Protein AF-A0A9P8C5N3-F1 (afdb_monomer_lite)

Structure (mmCIF, N/CA/C/O backbone):
data_AF-A0A9P8C5N3-F1
#
_entry.id   AF-A0A9P8C5N3-F1
#
loop_
_atom_site.group_PDB
_atom_site.id
_atom_site.type_symbol
_atom_site.label_atom_id
_atom_site.label_alt_id
_atom_site.label_comp_id
_atom_site.label_asym_id
_atom_site.label_entity_id
_atom_site.label_seq_id
_atom_site.pdbx_PDB_ins_code
_atom_site.Cartn_x
_atom_site.Cartn_y
_atom_site.Cartn_z
_atom_site.occupancy
_atom_site.B_iso_or_equiv
_atom_site.auth_seq_id
_atom_site.auth_comp_id
_atom_site.auth_asym_id
_atom_site.auth_atom_id
_atom_site.pdbx_PDB_model_num
ATOM 1 N N . MET A 1 1 ? 4.496 16.548 17.59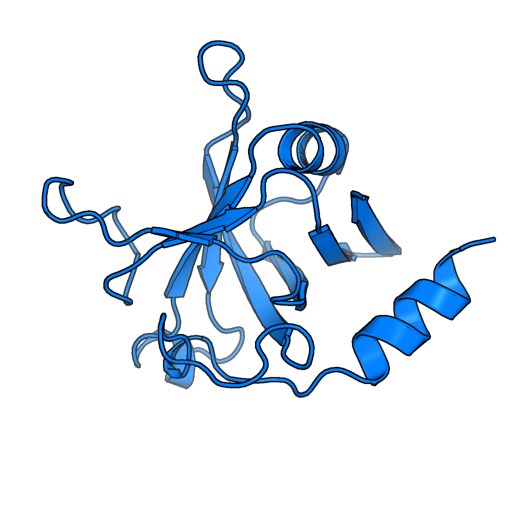3 1.00 46.88 1 MET A N 1
ATOM 2 C CA . MET A 1 1 ? 3.086 16.512 18.053 1.00 46.88 1 MET A CA 1
ATOM 3 C C . MET A 1 1 ? 2.134 16.386 16.851 1.00 46.88 1 MET A C 1
ATOM 5 O O . MET A 1 1 ? 1.139 17.090 16.786 1.00 46.88 1 MET A O 1
ATOM 9 N N . GLU A 1 2 ? 2.408 15.483 15.901 1.00 60.38 2 GLU A N 1
ATOM 10 C CA . GLU A 1 2 ? 1.645 15.369 14.633 1.00 60.38 2 GLU A CA 1
ATOM 11 C C . GLU A 1 2 ? 0.655 14.189 14.621 1.00 60.38 2 GLU A C 1
ATOM 13 O O . GLU A 1 2 ? -0.282 14.143 13.830 1.00 60.38 2 GLU A O 1
ATOM 18 N N . THR A 1 3 ? 0.808 13.253 15.558 1.00 62.72 3 THR A N 1
ATOM 19 C CA . THR A 1 3 ? 0.030 12.011 15.667 1.00 62.72 3 THR A CA 1
ATOM 20 C C . THR A 1 3 ? -1.495 12.206 15.777 1.00 62.72 3 THR A C 1
ATOM 22 O O . THR A 1 3 ? -2.221 11.421 15.168 1.00 62.72 3 THR A O 1
ATOM 25 N N . PRO A 1 4 ? -2.036 13.208 16.507 1.00 66.56 4 PRO A N 1
ATOM 26 C CA . PRO A 1 4 ? -3.487 13.408 16.581 1.00 66.56 4 PRO A CA 1
ATOM 27 C C . PRO A 1 4 ? -4.103 13.865 15.251 1.00 66.56 4 PRO A C 1
ATOM 29 O O . PRO A 1 4 ? -5.176 13.399 14.884 1.00 66.56 4 PRO A O 1
ATOM 32 N N . ALA A 1 5 ? -3.410 14.734 14.508 1.00 76.00 5 ALA A N 1
ATOM 33 C CA . ALA A 1 5 ? -3.893 15.255 13.229 1.00 76.00 5 ALA A CA 1
ATOM 34 C C . ALA A 1 5 ? -3.849 14.190 12.121 1.00 76.00 5 ALA A C 1
ATOM 36 O O . ALA A 1 5 ? -4.794 14.070 11.347 1.00 76.00 5 ALA A O 1
ATOM 37 N N . LEU A 1 6 ? -2.792 13.370 12.089 1.00 77.06 6 LEU A N 1
ATOM 38 C CA . LEU A 1 6 ? -2.671 12.258 11.138 1.00 77.06 6 LEU A CA 1
ATOM 39 C C . LEU A 1 6 ? -3.701 11.151 11.405 1.00 77.06 6 LEU A C 1
ATOM 41 O O . LEU A 1 6 ? -4.192 10.533 10.463 1.00 77.06 6 LEU A O 1
ATOM 45 N N . ASN A 1 7 ? -4.062 10.925 12.675 1.00 76.19 7 ASN A N 1
ATOM 46 C CA . ASN A 1 7 ? -5.195 10.062 13.011 1.00 76.19 7 ASN A CA 1
ATOM 47 C C . ASN A 1 7 ? -6.503 10.617 12.475 1.00 76.19 7 ASN A C 1
ATOM 49 O O . ASN A 1 7 ? -7.175 9.910 11.742 1.00 76.19 7 ASN A O 1
ATOM 53 N N . ALA A 1 8 ? -6.815 11.880 12.771 1.00 75.62 8 ALA A N 1
ATOM 54 C CA . ALA A 1 8 ? -8.041 12.500 12.284 1.00 75.62 8 ALA A CA 1
ATOM 55 C C . ALA A 1 8 ? -8.138 12.431 10.750 1.00 75.62 8 ALA A C 1
ATOM 57 O O . ALA A 1 8 ? -9.181 12.067 10.218 1.00 75.62 8 ALA A O 1
ATOM 58 N N . ALA A 1 9 ? -7.040 12.698 10.035 1.00 78.50 9 ALA A N 1
ATOM 59 C CA . ALA A 1 9 ? -6.999 12.591 8.578 1.00 78.50 9 ALA A CA 1
ATOM 60 C C . ALA A 1 9 ? -7.340 11.176 8.073 1.00 78.50 9 ALA A C 1
ATOM 62 O O . ALA A 1 9 ? -8.139 11.042 7.151 1.00 78.50 9 ALA A O 1
ATOM 63 N N . LEU A 1 10 ? -6.788 10.127 8.693 1.00 80.75 10 LEU A N 1
ATOM 64 C CA . LEU A 1 10 ? -7.111 8.736 8.351 1.00 80.75 10 LEU A CA 1
ATOM 65 C C . LEU A 1 10 ? -8.524 8.328 8.789 1.00 80.75 10 LEU A C 1
ATOM 67 O O . LEU A 1 10 ? -9.195 7.614 8.051 1.00 80.75 10 LEU A O 1
ATOM 71 N N . ASP A 1 11 ? -9.004 8.801 9.938 1.00 81.81 11 ASP A N 1
ATOM 72 C CA . ASP A 1 11 ? -10.350 8.508 10.449 1.00 81.81 11 ASP A CA 1
ATOM 73 C C . ASP A 1 11 ? -11.451 9.108 9.554 1.00 81.81 11 ASP A C 1
ATOM 75 O O . ASP A 1 11 ? -12.580 8.619 9.535 1.00 81.81 11 ASP A O 1
ATOM 79 N N . HIS A 1 12 ? -11.126 10.147 8.778 1.00 84.31 12 HIS A N 1
ATOM 80 C CA . HIS A 1 12 ? -12.012 10.726 7.766 1.00 84.31 12 HIS A CA 1
ATOM 81 C C . HIS A 1 12 ? -11.977 9.998 6.412 1.00 84.31 12 HIS A C 1
ATOM 83 O O . HIS A 1 12 ? -12.732 10.367 5.509 1.00 84.31 12 HIS A O 1
ATOM 89 N N . THR A 1 13 ? -11.146 8.965 6.250 1.00 90.25 13 THR A N 1
ATOM 90 C CA . THR A 1 13 ? -11.130 8.150 5.029 1.00 90.25 13 THR A CA 1
ATOM 91 C C . THR A 1 13 ? -12.151 7.019 5.093 1.00 90.25 13 THR A C 1
ATOM 93 O O . THR A 1 13 ? -12.383 6.402 6.132 1.00 90.25 13 THR A O 1
ATOM 96 N N . LEU A 1 14 ? -12.758 6.707 3.949 1.00 93.06 14 LEU A N 1
ATOM 97 C CA . LEU A 1 14 ? -13.595 5.523 3.802 1.00 93.06 14 LEU A CA 1
ATOM 98 C C . LEU A 1 14 ? -12.721 4.318 3.458 1.00 93.06 14 LEU A C 1
ATOM 100 O O . LEU A 1 14 ? -12.017 4.314 2.446 1.00 93.06 14 LEU A O 1
ATOM 104 N N . HIS A 1 15 ? -12.776 3.291 4.303 1.00 94.31 15 HIS A N 1
ATOM 105 C CA . HIS A 1 15 ? -12.044 2.052 4.074 1.00 94.31 15 HIS A CA 1
ATOM 106 C C . HIS A 1 15 ? -12.713 1.235 2.971 1.00 94.31 15 HIS A C 1
ATOM 108 O O . HIS A 1 15 ? -13.901 0.926 3.069 1.00 94.31 15 HIS A O 1
ATOM 114 N N . ILE A 1 16 ? -11.937 0.859 1.958 1.00 96.50 16 ILE A N 1
ATOM 115 C CA . ILE A 1 16 ? -12.396 0.015 0.854 1.00 96.50 16 ILE A CA 1
ATOM 116 C C . ILE A 1 16 ? -11.557 -1.265 0.755 1.00 96.50 16 ILE A C 1
ATOM 118 O O . ILE A 1 16 ? -10.372 -1.250 1.109 1.00 96.50 16 ILE A O 1
ATOM 122 N N . PRO A 1 17 ? -12.140 -2.369 0.262 1.00 96.31 17 PRO A N 1
ATOM 123 C CA . PRO A 1 17 ? -11.383 -3.552 -0.119 1.00 96.31 17 PRO A CA 1
ATOM 124 C C . PRO A 1 17 ? -10.374 -3.255 -1.237 1.00 96.31 17 PRO A C 1
ATOM 126 O O . PRO A 1 17 ? -10.647 -2.489 -2.161 1.00 96.31 17 PRO A O 1
ATOM 129 N N . ILE A 1 18 ? -9.241 -3.956 -1.226 1.00 96.69 18 ILE A N 1
ATOM 130 C CA . ILE A 1 18 ? -8.246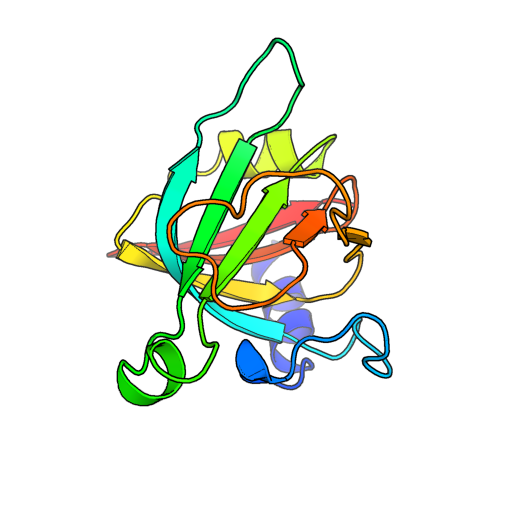 -3.985 -2.307 1.00 96.69 18 ILE A CA 1
ATOM 131 C C . ILE A 1 18 ? -8.904 -4.348 -3.642 1.00 96.69 18 ILE A C 1
ATOM 133 O O . ILE A 1 18 ? -8.532 -3.802 -4.676 1.00 96.69 18 ILE A O 1
ATOM 137 N N . ALA A 1 19 ? -9.906 -5.227 -3.632 1.00 94.31 19 ALA A N 1
ATOM 138 C CA . ALA A 1 19 ? -10.613 -5.647 -4.840 1.00 94.31 19 ALA A CA 1
ATOM 139 C C . ALA A 1 19 ? -11.406 -4.514 -5.527 1.00 94.31 19 ALA A C 1
ATOM 141 O O . ALA A 1 19 ? -11.706 -4.623 -6.717 1.00 94.31 19 ALA A O 1
ATOM 142 N N . GLU A 1 20 ? -11.739 -3.442 -4.799 1.00 95.25 20 GLU A N 1
ATOM 143 C CA . GLU A 1 20 ? -12.448 -2.263 -5.321 1.00 95.25 20 GLU A CA 1
ATOM 144 C C . GLU A 1 20 ? -11.502 -1.188 -5.871 1.00 95.25 20 GLU A C 1
ATOM 146 O O . GLU A 1 20 ? -11.949 -0.202 -6.461 1.00 95.25 20 GLU A O 1
ATOM 151 N N . LEU A 1 21 ? -10.189 -1.367 -5.707 1.00 95.31 21 LEU A N 1
ATOM 152 C CA . LEU A 1 21 ? -9.201 -0.474 -6.289 1.00 95.31 21 LEU A CA 1
ATOM 153 C C . LEU A 1 21 ? -9.348 -0.447 -7.819 1.00 95.31 21 LEU A C 1
ATOM 155 O O . LEU A 1 21 ? -9.477 -1.479 -8.483 1.00 95.31 21 LEU A O 1
ATOM 159 N N . SER A 1 22 ? -9.319 0.756 -8.384 1.00 92.06 22 SER A N 1
ATOM 160 C CA . SER A 1 22 ? -9.406 0.978 -9.823 1.00 92.06 22 SER A CA 1
ATOM 161 C C . SER A 1 22 ? -8.835 2.351 -10.179 1.00 92.06 22 SER A C 1
ATOM 163 O O . SER A 1 22 ? -9.104 3.309 -9.453 1.00 92.06 22 SER A O 1
ATOM 165 N N . PRO A 1 23 ? -8.172 2.510 -11.340 1.00 92.00 23 PRO A N 1
ATOM 166 C CA . PRO A 1 23 ? -7.809 3.826 -11.870 1.00 92.00 23 PRO A CA 1
ATOM 167 C C . PRO A 1 23 ? -8.999 4.787 -12.044 1.00 92.00 23 PRO A C 1
ATOM 169 O O . PRO A 1 23 ? -8.810 5.996 -12.106 1.00 92.00 23 PRO A O 1
ATOM 172 N N . SER A 1 24 ? -10.227 4.263 -12.125 1.00 92.88 24 SER A N 1
ATOM 173 C CA . SER A 1 24 ? -11.467 5.045 -12.220 1.00 92.88 24 SER A CA 1
ATOM 174 C C . SER A 1 24 ? 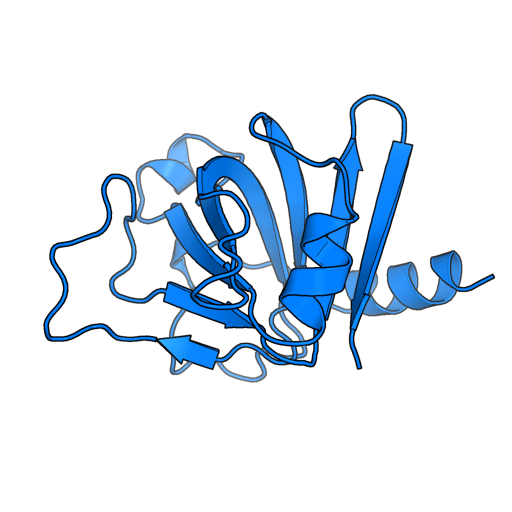-12.143 5.311 -10.867 1.00 92.88 24 SER A C 1
ATOM 176 O O . SER A 1 24 ? -13.309 5.708 -10.841 1.00 92.88 24 SER A O 1
ATOM 178 N N . LEU A 1 25 ? -11.476 5.020 -9.746 1.00 93.94 25 LEU A N 1
ATOM 179 C CA . LEU A 1 25 ? -12.020 5.226 -8.406 1.00 93.94 25 LEU A CA 1
ATOM 180 C C . LEU A 1 25 ? -12.295 6.717 -8.167 1.00 93.94 25 LEU A C 1
ATOM 182 O O . LEU A 1 25 ? -11.419 7.559 -8.345 1.00 93.94 25 LEU A O 1
ATOM 186 N N . ALA A 1 26 ? -13.517 7.042 -7.747 1.00 93.94 26 ALA A N 1
ATOM 187 C CA . ALA A 1 26 ? -13.899 8.416 -7.448 1.00 93.94 26 ALA A CA 1
ATOM 188 C C . ALA A 1 26 ? -13.360 8.864 -6.080 1.00 93.94 26 ALA A C 1
ATOM 190 O O . ALA A 1 26 ? -13.515 8.143 -5.090 1.00 93.94 26 ALA A O 1
ATOM 191 N N . ALA A 1 27 ? -12.809 10.081 -6.037 1.00 92.81 27 ALA A N 1
ATOM 192 C CA . ALA A 1 27 ? -12.270 10.729 -4.837 1.00 92.81 27 ALA A CA 1
ATOM 193 C C . ALA A 1 27 ? -11.289 9.834 -4.040 1.00 92.81 27 ALA A C 1
ATOM 195 O O . ALA A 1 27 ? -11.541 9.564 -2.857 1.00 92.81 27 ALA A O 1
ATOM 196 N N . PRO A 1 28 ? -10.208 9.318 -4.666 1.00 94.44 28 PRO A N 1
ATOM 197 C CA . PRO A 1 28 ? -9.242 8.436 -4.003 1.00 94.44 28 PRO A CA 1
ATOM 198 C C . PRO A 1 28 ? -8.634 9.062 -2.739 1.00 94.44 28 PRO A C 1
ATOM 200 O O . PRO A 1 28 ? -8.403 8.360 -1.763 1.00 94.44 28 PRO A O 1
ATOM 203 N N . GLU A 1 29 ? -8.487 10.382 -2.677 1.00 93.06 29 GLU A N 1
ATOM 204 C CA . GLU A 1 29 ? -8.008 11.121 -1.505 1.00 93.06 29 GLU A CA 1
ATOM 205 C C . GLU A 1 29 ? -8.882 10.954 -0.249 1.00 93.06 29 GLU A C 1
ATOM 207 O O . GLU A 1 29 ? -8.440 11.209 0.866 1.00 93.06 29 GLU A O 1
ATOM 212 N N . THR A 1 30 ? -10.119 10.481 -0.416 1.00 94.19 30 THR A N 1
ATOM 213 C CA . THR A 1 30 ? -11.060 10.189 0.677 1.00 94.19 30 THR A CA 1
ATOM 214 C C . THR A 1 30 ? -11.192 8.688 0.957 1.00 94.19 30 THR A C 1
ATOM 216 O O . THR A 1 30 ? -12.163 8.243 1.578 1.00 94.19 30 THR A O 1
ATOM 219 N N . ARG A 1 31 ? -10.261 7.871 0.454 1.00 96.75 31 ARG A N 1
ATOM 220 C CA . ARG A 1 31 ? -10.283 6.407 0.547 1.00 96.75 31 ARG A CA 1
ATOM 221 C C . ARG A 1 31 ? -9.005 5.889 1.188 1.00 96.75 31 ARG A C 1
ATOM 223 O O . ARG A 1 31 ? -7.925 6.435 0.977 1.00 96.75 31 ARG A O 1
ATOM 230 N N . ALA A 1 32 ? -9.126 4.795 1.926 1.00 96.88 32 ALA A N 1
ATOM 231 C CA . ALA A 1 32 ? -7.979 4.068 2.445 1.00 96.88 32 ALA A CA 1
ATOM 232 C C . ALA A 1 32 ? -8.174 2.560 2.327 1.00 96.88 32 ALA A C 1
ATOM 234 O O . ALA A 1 32 ? -9.294 2.054 2.268 1.00 96.88 32 ALA A O 1
ATOM 235 N N . VAL A 1 33 ? -7.064 1.836 2.321 1.00 96.81 33 VAL A N 1
ATOM 236 C CA . VAL A 1 33 ? -7.037 0.378 2.294 1.00 96.81 33 VAL A CA 1
ATOM 237 C C . VAL A 1 33 ? -6.341 -0.127 3.541 1.00 96.81 33 VAL A C 1
ATOM 239 O O . VAL A 1 33 ? -5.226 0.290 3.863 1.00 96.81 33 VAL A O 1
ATOM 242 N N . LYS A 1 34 ? -6.986 -1.074 4.218 1.00 96.69 34 LYS A N 1
ATOM 243 C CA . LYS A 1 34 ? -6.379 -1.833 5.305 1.00 96.69 34 LYS A CA 1
ATOM 244 C C . LYS A 1 34 ? -5.745 -3.102 4.739 1.00 96.69 34 LYS A C 1
ATOM 246 O O . LYS A 1 34 ? -6.413 -3.855 4.042 1.00 96.69 34 LYS A O 1
ATOM 251 N N . ALA A 1 35 ? -4.480 -3.361 5.051 1.00 97.12 35 ALA A N 1
ATOM 252 C CA . ALA A 1 35 ? -3.760 -4.505 4.504 1.00 97.12 35 ALA A CA 1
ATOM 253 C C . ALA A 1 35 ? -2.717 -5.069 5.471 1.00 97.12 35 ALA A C 1
ATOM 255 O O . ALA A 1 35 ? -2.351 -4.437 6.456 1.00 97.12 35 ALA A O 1
ATOM 256 N N . ILE A 1 36 ? -2.219 -6.261 5.155 1.00 96.75 36 ILE A N 1
ATOM 257 C CA . ILE A 1 36 ? -1.032 -6.863 5.758 1.00 96.75 36 ILE A CA 1
ATOM 258 C C . ILE A 1 36 ? 0.083 -6.871 4.712 1.00 96.75 36 ILE A C 1
ATOM 260 O O . ILE A 1 36 ? -0.146 -7.228 3.549 1.00 96.75 36 ILE A O 1
ATOM 264 N N . VAL A 1 37 ? 1.299 -6.520 5.120 1.00 95.38 37 VAL A N 1
ATOM 265 C CA . VAL A 1 37 ? 2.489 -6.664 4.276 1.00 95.38 37 VAL A CA 1
ATOM 266 C C . VAL A 1 37 ? 2.825 -8.145 4.149 1.00 95.38 37 VAL A C 1
ATOM 268 O O . VAL A 1 37 ? 2.992 -8.845 5.144 1.00 95.38 37 VAL A O 1
ATOM 271 N N . THR A 1 38 ? 2.924 -8.646 2.922 1.00 94.38 38 THR A N 1
ATOM 272 C CA . THR A 1 38 ? 3.158 -10.078 2.662 1.00 94.38 38 THR A CA 1
ATOM 273 C C . THR A 1 38 ? 4.491 -10.350 1.983 1.00 94.38 38 THR A C 1
ATOM 275 O O . THR A 1 38 ? 5.177 -11.293 2.370 1.00 94.38 38 THR A O 1
ATOM 278 N N . LEU A 1 39 ? 4.911 -9.494 1.049 1.00 93.38 39 LEU A N 1
ATOM 279 C CA . LEU A 1 39 ? 6.235 -9.548 0.425 1.00 93.38 39 LEU A CA 1
ATOM 280 C C . LEU A 1 39 ? 6.891 -8.172 0.439 1.00 93.38 39 LEU A C 1
ATOM 282 O O . LEU A 1 39 ? 6.203 -7.156 0.335 1.00 93.38 39 LEU A O 1
ATOM 286 N N . THR A 1 40 ? 8.220 -8.171 0.490 1.00 93.00 40 THR A N 1
ATOM 287 C CA . THR A 1 40 ? 9.047 -6.964 0.503 1.00 93.00 40 THR A CA 1
ATOM 288 C C . THR A 1 40 ? 10.067 -7.019 -0.622 1.00 93.00 40 THR A C 1
ATOM 290 O O . THR A 1 40 ? 10.863 -7.953 -0.706 1.00 93.00 40 THR A O 1
ATOM 293 N N . TRP A 1 41 ? 10.083 -5.976 -1.446 1.00 92.75 41 TRP A N 1
ATOM 294 C CA . TRP A 1 41 ? 11.192 -5.645 -2.331 1.00 92.75 41 TRP A CA 1
ATOM 295 C C . TRP A 1 41 ? 11.973 -4.498 -1.683 1.00 92.75 41 TRP A C 1
ATOM 297 O O . TRP A 1 41 ? 11.450 -3.382 -1.608 1.00 92.75 41 TRP A O 1
ATOM 307 N N . PRO A 1 42 ? 13.188 -4.764 -1.173 1.00 91.88 42 PRO A N 1
ATOM 308 C CA . PRO A 1 42 ? 13.938 -3.792 -0.391 1.00 91.88 42 PRO A CA 1
ATOM 309 C C . PRO A 1 42 ? 14.337 -2.577 -1.227 1.00 91.88 42 PRO A C 1
ATOM 311 O O . PRO A 1 42 ? 14.341 -2.615 -2.459 1.00 91.88 42 PRO A O 1
ATOM 314 N N . PHE A 1 43 ? 14.709 -1.502 -0.531 1.00 92.69 43 PHE A N 1
ATOM 315 C CA . PHE A 1 43 ? 15.158 -0.272 -1.168 1.00 92.69 43 PHE A CA 1
ATOM 316 C C . PHE A 1 43 ? 16.344 -0.516 -2.104 1.00 92.69 43 PHE A C 1
ATOM 318 O O . PHE A 1 43 ? 17.373 -1.070 -1.717 1.00 92.69 43 PHE A O 1
ATOM 325 N N . SER A 1 44 ? 16.191 -0.069 -3.346 1.00 92.38 44 SER A N 1
ATOM 326 C CA . SER A 1 44 ? 17.210 -0.120 -4.383 1.00 92.38 44 SER A CA 1
ATOM 327 C C . SER A 1 44 ? 17.756 1.279 -4.618 1.00 92.38 44 SER A C 1
ATOM 329 O O . SER A 1 44 ? 17.070 2.133 -5.179 1.00 92.38 44 SER A O 1
ATOM 331 N N . SER A 1 45 ? 19.019 1.502 -4.258 1.00 89.75 45 SER A N 1
ATOM 332 C CA . SER A 1 45 ? 19.709 2.771 -4.522 1.00 89.75 45 SER A CA 1
ATOM 333 C C . SER A 1 45 ? 19.821 3.091 -6.016 1.00 89.75 45 SER A C 1
ATOM 335 O O . SER A 1 45 ? 19.846 4.261 -6.379 1.00 89.75 45 SER A O 1
ATOM 337 N N . ALA A 1 46 ? 19.823 2.076 -6.888 1.00 91.19 46 ALA A N 1
ATOM 338 C CA . ALA A 1 46 ? 19.864 2.258 -8.339 1.00 91.19 46 ALA A CA 1
ATOM 339 C C . ALA A 1 46 ? 18.574 2.872 -8.908 1.00 91.19 46 ALA A C 1
ATOM 341 O O . ALA A 1 46 ? 18.619 3.560 -9.922 1.00 91.19 46 ALA A O 1
ATOM 342 N N . THR A 1 47 ? 17.427 2.617 -8.271 1.00 89.06 47 THR A N 1
ATOM 343 C CA . THR A 1 47 ? 16.115 3.126 -8.720 1.00 89.06 47 THR A CA 1
ATOM 344 C C . THR A 1 47 ? 15.502 4.147 -7.764 1.00 89.06 47 THR A C 1
ATOM 346 O O . THR A 1 47 ? 14.477 4.736 -8.088 1.00 89.06 47 THR A O 1
ATOM 349 N N . GLY A 1 48 ? 16.093 4.338 -6.581 1.00 92.81 48 GLY A N 1
ATOM 350 C CA . GLY A 1 48 ? 15.540 5.180 -5.522 1.00 92.81 48 GLY A CA 1
ATOM 351 C C . GLY A 1 48 ? 14.164 4.714 -5.041 1.00 92.81 48 GLY A C 1
ATOM 352 O O . GLY A 1 48 ? 13.342 5.544 -4.666 1.00 92.81 48 GLY A O 1
ATOM 353 N N . SER A 1 49 ? 13.881 3.409 -5.111 1.00 94.75 49 SER A N 1
ATOM 354 C CA . SER A 1 49 ? 12.543 2.873 -4.853 1.00 94.75 49 SER A CA 1
ATOM 355 C C . SER A 1 49 ? 12.564 1.586 -4.037 1.00 94.75 49 SER A C 1
ATOM 357 O O . SER A 1 49 ? 13.561 0.861 -4.008 1.00 94.75 49 SER A O 1
ATOM 359 N N . LEU A 1 50 ? 11.440 1.305 -3.385 1.00 95.06 50 LEU A N 1
ATOM 360 C CA . LEU A 1 50 ? 11.127 0.041 -2.719 1.00 95.06 50 LEU A CA 1
ATOM 361 C C . LEU 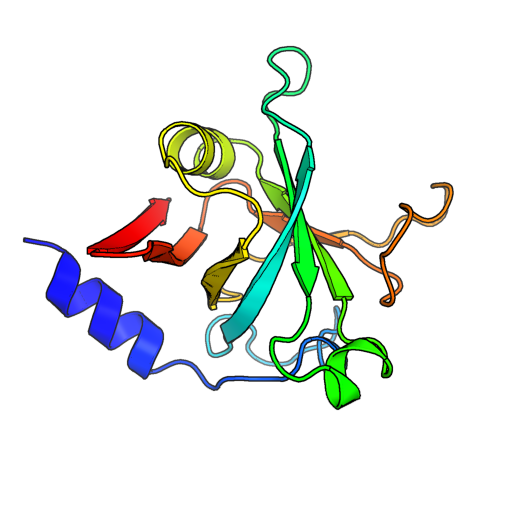A 1 50 ? 9.682 -0.343 -3.047 1.00 95.06 50 LEU A C 1
ATOM 363 O O . LEU A 1 50 ? 8.906 0.490 -3.521 1.00 95.06 50 LEU A O 1
ATOM 367 N N . ALA A 1 51 ? 9.297 -1.592 -2.804 1.00 94.69 51 ALA A N 1
ATOM 368 C CA . ALA A 1 51 ? 7.908 -2.003 -2.983 1.00 94.69 51 ALA A CA 1
ATOM 369 C C . ALA A 1 51 ? 7.479 -3.060 -1.968 1.00 94.69 51 ALA A C 1
ATOM 371 O O . ALA A 1 51 ? 8.299 -3.819 -1.456 1.00 94.69 51 ALA A O 1
ATOM 372 N N . PHE A 1 52 ? 6.171 -3.164 -1.757 1.00 95.31 52 PHE A N 1
ATOM 373 C CA . PHE A 1 52 ? 5.558 -4.218 -0.958 1.00 95.31 52 PHE A CA 1
ATOM 374 C C . PHE A 1 52 ? 4.407 -4.877 -1.706 1.00 95.31 52 PHE A C 1
ATOM 376 O O . PHE A 1 52 ? 3.739 -4.245 -2.526 1.00 95.31 52 PHE A O 1
ATOM 383 N N . LEU A 1 53 ? 4.153 -6.146 -1.393 1.00 95.44 53 LEU A N 1
ATOM 384 C CA . LEU A 1 53 ? 2.887 -6.791 -1.714 1.00 95.44 53 LEU A CA 1
ATOM 385 C C . LEU A 1 53 ? 1.975 -6.645 -0.504 1.00 95.44 53 LEU A C 1
ATOM 387 O O . LEU A 1 53 ? 2.241 -7.225 0.556 1.00 95.44 53 LEU A O 1
ATOM 391 N N . LEU A 1 54 ? 0.902 -5.887 -0.676 1.00 96.50 54 LEU A N 1
ATOM 392 C CA . LEU A 1 54 ? -0.143 -5.732 0.318 1.00 96.50 54 LEU A CA 1
ATOM 393 C C . LEU A 1 54 ? -1.251 -6.738 0.036 1.00 96.50 54 LEU A C 1
ATOM 395 O O . LEU A 1 54 ? -1.682 -6.893 -1.106 1.00 96.50 54 LEU A O 1
ATOM 399 N N . SER A 1 55 ? -1.699 -7.421 1.082 1.00 96.62 55 SER A N 1
ATOM 400 C CA . SER A 1 55 ? -2.795 -8.379 1.004 1.00 96.62 55 SER A CA 1
ATOM 401 C C . SER A 1 55 ? -3.890 -8.036 2.003 1.00 96.62 55 SER A C 1
ATOM 403 O O . SER A 1 55 ? -3.607 -7.610 3.121 1.00 96.62 55 SER A O 1
ATOM 405 N N . GLU A 1 56 ? -5.133 -8.309 1.630 1.00 97.19 56 GLU A N 1
ATOM 406 C CA . GLU A 1 56 ? -6.299 -8.204 2.503 1.00 97.19 56 GLU A CA 1
ATOM 407 C C . GLU A 1 56 ? -6.063 -8.965 3.803 1.00 97.19 56 GLU A C 1
ATOM 409 O O . GLU A 1 56 ? -5.577 -10.097 3.727 1.00 97.19 56 GLU A O 1
ATOM 414 N N . PRO A 1 57 ? -6.400 -8.422 4.986 1.00 95.56 57 PRO A N 1
ATOM 415 C CA . PRO A 1 57 ? -6.283 -9.158 6.240 1.00 95.56 57 PRO A CA 1
ATOM 416 C C . PRO A 1 57 ? -7.209 -10.384 6.276 1.00 95.56 57 PRO A C 1
ATOM 418 O O . PRO A 1 57 ? -6.791 -11.450 6.734 1.00 95.56 57 PRO A O 1
ATOM 421 N N . ASP A 1 58 ? -8.430 -10.259 5.741 1.00 94.25 58 ASP A N 1
ATOM 422 C CA . ASP A 1 58 ? -9.371 -11.374 5.593 1.00 94.25 58 ASP A CA 1
ATOM 423 C C . ASP A 1 58 ? -8.943 -12.288 4.432 1.00 94.25 58 ASP A C 1
ATOM 425 O O . ASP A 1 58 ? -8.852 -11.874 3.274 1.00 94.25 58 ASP A O 1
ATOM 429 N N . PHE A 1 59 ? -8.707 -13.569 4.730 1.00 90.69 59 PHE A N 1
ATOM 430 C CA . PHE A 1 59 ? -8.276 -14.566 3.747 1.00 90.69 59 PHE A CA 1
ATOM 431 C C . PHE A 1 59 ? -9.305 -14.820 2.629 1.00 90.69 59 PHE A C 1
ATOM 433 O O . PHE A 1 59 ? -8.936 -15.305 1.556 1.00 90.69 59 PHE A O 1
ATOM 440 N N . ARG A 1 60 ? -10.590 -14.528 2.862 1.00 93.19 60 ARG A N 1
ATOM 441 C CA . ARG A 1 60 ? -11.656 -14.655 1.859 1.00 93.19 60 ARG A CA 1
ATOM 442 C C . ARG A 1 60 ? -11.522 -13.562 0.812 1.00 93.19 60 ARG A C 1
ATOM 444 O O . ARG A 1 60 ? -11.494 -13.867 -0.375 1.00 93.19 60 ARG A O 1
ATOM 451 N N . LEU A 1 61 ? -11.351 -12.319 1.265 1.00 92.94 61 LEU A N 1
ATOM 452 C CA . LEU A 1 61 ? -11.112 -11.173 0.388 1.00 92.94 61 LEU A CA 1
ATOM 453 C C . LEU A 1 61 ? -9.765 -11.308 -0.326 1.00 92.94 61 LEU A C 1
ATOM 455 O O . LEU A 1 61 ? -9.671 -11.038 -1.519 1.00 92.94 61 LEU A O 1
ATOM 459 N N . ARG A 1 62 ? -8.743 -11.848 0.352 1.00 93.38 62 ARG A N 1
ATOM 460 C CA . ARG A 1 62 ? -7.423 -12.108 -0.244 1.00 93.38 62 ARG A CA 1
ATOM 461 C C . ARG A 1 62 ? -7.496 -12.986 -1.492 1.00 93.38 62 ARG A C 1
ATOM 463 O O . ARG A 1 62 ? -6.840 -12.687 -2.482 1.00 93.38 62 ARG A O 1
ATOM 470 N N . GLN A 1 63 ? -8.321 -14.032 -1.467 1.00 89.06 63 GLN A N 1
ATOM 471 C CA . GLN A 1 63 ? -8.530 -14.928 -2.613 1.00 89.06 63 GLN A CA 1
ATOM 472 C C . GLN A 1 63 ? -9.389 -14.306 -3.725 1.00 89.06 63 GLN A C 1
ATOM 474 O O . GLN A 1 63 ? -9.422 -14.823 -4.838 1.00 89.06 63 GLN A O 1
ATOM 479 N N . GLN A 1 64 ? -10.073 -13.197 -3.444 1.00 91.44 64 GLN A N 1
ATOM 480 C CA . GLN A 1 64 ? -10.976 -12.505 -4.362 1.00 91.44 64 GLN A CA 1
ATOM 481 C C . GLN A 1 64 ? -10.373 -11.176 -4.818 1.00 91.44 64 GLN A C 1
ATOM 483 O O . GLN A 1 64 ? -10.942 -10.114 -4.597 1.00 91.44 64 GLN A O 1
ATOM 488 N N . ARG A 1 65 ? -9.207 -11.236 -5.472 1.00 92.25 65 ARG A N 1
ATOM 489 C CA . ARG A 1 65 ? -8.473 -10.046 -5.946 1.00 92.25 65 ARG A CA 1
ATOM 490 C C . ARG A 1 65 ? -8.028 -9.100 -4.818 1.00 92.25 65 ARG A C 1
ATOM 492 O O . ARG A 1 65 ? -7.907 -7.896 -5.013 1.00 92.25 65 ARG A O 1
ATOM 499 N N . GLY A 1 66 ? -7.763 -9.649 -3.634 1.00 95.38 66 GLY A N 1
ATOM 500 C CA . GLY A 1 66 ? -7.394 -8.894 -2.438 1.00 95.38 66 GLY A CA 1
ATOM 501 C C . GLY A 1 66 ? -5.891 -8.707 -2.240 1.00 95.38 66 GLY A C 1
ATOM 502 O O . GLY A 1 66 ? -5.422 -8.736 -1.107 1.00 95.38 66 GLY A O 1
ATOM 503 N N . GLN A 1 67 ? -5.105 -8.607 -3.311 1.00 95.50 67 GLN A N 1
ATOM 504 C CA . GLN A 1 67 ? -3.651 -8.421 -3.249 1.00 95.50 67 GLN A CA 1
ATOM 505 C C . GLN A 1 67 ? -3.182 -7.435 -4.315 1.00 95.50 67 GLN A C 1
ATOM 507 O O . GLN A 1 67 ? -3.458 -7.646 -5.502 1.00 95.50 67 GLN A O 1
ATOM 512 N N . VAL A 1 68 ? -2.427 -6.416 -3.903 1.00 95.25 68 VAL A N 1
ATOM 513 C CA . VAL A 1 68 ? -1.909 -5.340 -4.760 1.00 95.25 68 VAL A CA 1
ATOM 514 C C . VAL A 1 68 ? -0.453 -5.035 -4.421 1.00 95.25 68 VAL A C 1
ATOM 516 O O . VAL A 1 68 ? -0.055 -5.031 -3.254 1.00 95.25 68 VAL A O 1
ATOM 519 N N . ARG A 1 69 ? 0.364 -4.779 -5.446 1.00 95.38 69 ARG A N 1
ATOM 520 C CA . ARG A 1 69 ? 1.730 -4.286 -5.254 1.00 95.38 69 ARG A CA 1
ATOM 521 C C . ARG A 1 69 ? 1.715 -2.767 -5.131 1.00 95.38 69 ARG A C 1
ATOM 523 O O . ARG A 1 69 ? 1.085 -2.082 -5.933 1.00 95.38 69 ARG A O 1
ATOM 530 N N . VAL A 1 70 ? 2.432 -2.260 -4.134 1.00 95.75 70 VAL A N 1
ATOM 531 C CA . VAL A 1 70 ? 2.600 -0.828 -3.882 1.00 95.75 70 VAL A CA 1
ATOM 532 C C . VAL A 1 70 ? 4.077 -0.482 -3.975 1.00 95.75 70 VAL A C 1
ATOM 534 O O . VAL A 1 70 ? 4.900 -1.069 -3.272 1.00 95.75 70 VAL A O 1
ATOM 537 N N . GLN A 1 71 ? 4.411 0.453 -4.855 1.00 95.50 71 GLN A N 1
ATOM 538 C CA . GLN A 1 71 ? 5.746 0.997 -5.041 1.00 95.50 71 GLN A CA 1
ATOM 539 C C . GLN A 1 71 ? 5.852 2.365 -4.370 1.00 95.50 71 GLN A C 1
ATOM 541 O O . GLN A 1 71 ? 4.983 3.218 -4.523 1.00 95.50 71 GLN A O 1
ATOM 546 N N . PHE A 1 72 ? 6.968 2.594 -3.692 1.00 95.75 72 PHE A N 1
ATOM 547 C CA . PHE A 1 72 ? 7.334 3.898 -3.163 1.00 95.75 72 PHE A CA 1
ATOM 548 C C . PHE A 1 72 ? 8.572 4.391 -3.905 1.00 95.75 72 PHE A C 1
ATOM 550 O O . PHE A 1 72 ? 9.542 3.642 -4.053 1.00 95.75 72 PHE A O 1
ATOM 557 N N . ALA A 1 73 ? 8.537 5.637 -4.367 1.00 94.75 73 ALA A N 1
ATOM 558 C CA . ALA A 1 73 ? 9.651 6.356 -4.989 1.00 94.75 73 ALA A CA 1
ATOM 559 C C . ALA A 1 73 ? 9.841 7.714 -4.289 1.00 94.75 73 ALA A C 1
ATOM 561 O O . ALA A 1 73 ? 9.111 8.017 -3.348 1.00 94.75 73 ALA A O 1
ATOM 562 N N . GLY A 1 74 ? 10.830 8.508 -4.710 1.00 92.00 74 GLY A N 1
ATOM 563 C CA . GLY A 1 74 ? 10.979 9.897 -4.258 1.00 92.00 74 GLY A CA 1
ATOM 564 C C . GLY A 1 74 ? 11.075 10.051 -2.736 1.00 92.00 74 GLY A C 1
ATOM 565 O O . GLY A 1 74 ? 11.737 9.259 -2.049 1.00 92.00 74 GLY A O 1
ATOM 566 N N . SER A 1 75 ? 10.421 11.081 -2.197 1.00 92.00 75 SER A N 1
ATOM 567 C CA . SER A 1 75 ? 10.395 11.314 -0.751 1.00 92.00 75 SER A CA 1
ATOM 568 C C . SER A 1 75 ? 9.616 10.234 0.004 1.00 92.00 75 SER A C 1
ATOM 570 O O . SER A 1 75 ? 10.022 9.872 1.114 1.00 92.00 75 SER A O 1
ATOM 572 N N . SER A 1 76 ? 8.575 9.645 -0.591 1.00 93.12 76 SER A N 1
ATOM 573 C CA . SER A 1 76 ? 7.830 8.543 0.027 1.00 93.12 76 SER A CA 1
ATOM 574 C C . SER A 1 76 ? 8.721 7.319 0.263 1.00 93.12 76 SER A C 1
ATOM 576 O O . SER A 1 76 ? 8.713 6.756 1.357 1.00 93.12 76 SER A O 1
ATOM 578 N N . ALA A 1 77 ? 9.560 6.936 -0.708 1.00 93.38 77 ALA A N 1
ATOM 579 C CA . ALA A 1 77 ? 10.496 5.817 -0.557 1.00 93.38 77 ALA A CA 1
ATOM 580 C C . ALA A 1 77 ? 11.475 6.030 0.593 1.00 93.38 77 ALA A C 1
ATOM 582 O O . ALA A 1 77 ? 11.758 5.089 1.332 1.00 93.38 77 ALA A O 1
ATOM 583 N N . LYS A 1 78 ? 11.977 7.258 0.758 1.00 91.31 78 LYS A N 1
ATOM 584 C CA . LYS A 1 78 ? 12.909 7.591 1.834 1.00 91.31 78 LYS A CA 1
ATOM 585 C C . LYS A 1 78 ? 12.257 7.390 3.204 1.00 91.31 78 LYS A C 1
ATOM 587 O O . LYS A 1 78 ? 12.767 6.599 3.994 1.00 91.31 78 LYS A O 1
ATOM 592 N N . HIS A 1 79 ? 11.104 8.018 3.444 1.00 91.62 79 HIS A N 1
ATOM 593 C CA . HIS A 1 79 ? 10.394 7.903 4.725 1.00 91.62 79 HIS A CA 1
ATOM 594 C C . HIS A 1 79 ? 9.971 6.459 5.023 1.00 91.62 79 HIS A C 1
ATOM 596 O O . HIS A 1 79 ? 10.067 5.999 6.159 1.00 91.62 79 HIS A O 1
ATOM 602 N N . VAL A 1 80 ? 9.555 5.710 3.997 1.00 92.69 80 VAL A N 1
ATOM 603 C CA . VAL A 1 80 ? 9.216 4.292 4.151 1.00 92.69 80 VAL A CA 1
ATOM 604 C C . VAL A 1 80 ? 10.460 3.437 4.411 1.00 92.69 80 VAL A C 1
ATOM 606 O O . VAL A 1 80 ? 10.402 2.539 5.240 1.00 92.69 80 VAL A O 1
ATOM 609 N N . SER A 1 81 ? 11.606 3.717 3.790 1.00 90.62 81 SER A N 1
ATOM 610 C CA . SER A 1 81 ? 12.847 2.964 4.044 1.00 90.62 81 SER A CA 1
ATOM 611 C C . SER A 1 81 ? 13.412 3.174 5.453 1.00 90.62 81 SER A C 1
ATOM 613 O O . SER A 1 81 ? 14.061 2.286 6.000 1.00 90.62 81 SER A O 1
ATOM 615 N N . GLU A 1 82 ? 13.155 4.343 6.045 1.00 89.44 82 GLU A N 1
ATOM 616 C CA . GLU A 1 82 ? 13.521 4.665 7.428 1.00 89.44 82 GLU A CA 1
ATOM 617 C C . GLU A 1 82 ? 12.562 4.007 8.434 1.00 89.44 82 GLU A C 1
ATOM 619 O O . GLU A 1 82 ? 12.910 3.796 9.601 1.00 89.44 82 GLU A O 1
ATOM 624 N N . SER A 1 83 ? 11.363 3.635 7.977 1.00 82.06 83 SER A N 1
ATOM 625 C CA . SER A 1 83 ? 10.416 2.856 8.759 1.00 82.06 83 SER A CA 1
ATOM 626 C C . SER A 1 83 ? 10.835 1.384 8.809 1.00 82.06 83 SER A C 1
ATOM 628 O O . SER A 1 83 ? 11.309 0.807 7.835 1.00 82.06 83 SER A O 1
ATOM 630 N N . LYS A 1 84 ? 10.680 0.754 9.974 1.00 79.38 84 LYS A N 1
ATOM 631 C CA . LYS A 1 84 ? 11.163 -0.616 10.218 1.00 79.38 84 LYS A CA 1
ATOM 632 C C . LYS A 1 84 ? 10.104 -1.694 9.975 1.00 79.38 84 LYS A C 1
ATOM 634 O O . LYS A 1 84 ? 10.234 -2.781 10.530 1.00 79.38 84 LYS A O 1
ATOM 639 N N . PHE A 1 85 ? 9.049 -1.390 9.219 1.00 85.06 85 PHE A N 1
ATOM 640 C CA . PHE A 1 85 ? 7.966 -2.350 9.024 1.00 85.06 85 PHE A CA 1
ATOM 641 C C . PHE A 1 85 ? 8.317 -3.394 7.965 1.00 85.06 85 PHE A C 1
ATOM 643 O O . PHE A 1 85 ? 9.056 -3.131 7.014 1.00 85.06 85 PHE A O 1
ATOM 650 N N . ALA A 1 86 ? 7.809 -4.602 8.161 1.00 86.62 86 ALA A N 1
ATOM 651 C CA . ALA A 1 86 ? 8.163 -5.791 7.409 1.00 86.62 86 ALA A CA 1
ATOM 652 C C . ALA A 1 86 ? 6.936 -6.684 7.174 1.00 86.62 86 ALA A C 1
ATOM 654 O O . ALA A 1 86 ? 5.806 -6.352 7.533 1.00 86.62 86 ALA A O 1
ATOM 655 N N . SER A 1 87 ? 7.158 -7.836 6.537 1.00 90.69 87 SER A N 1
ATOM 656 C CA . SER A 1 87 ? 6.110 -8.839 6.353 1.00 90.69 87 SER A CA 1
ATOM 657 C C . SER A 1 87 ? 5.457 -9.214 7.686 1.00 90.69 87 SER A C 1
ATOM 659 O O . SER A 1 87 ? 6.142 -9.509 8.661 1.00 90.69 87 SER A O 1
ATOM 661 N N . GLY A 1 88 ? 4.126 -9.251 7.693 1.00 91.69 88 GLY A N 1
ATOM 662 C CA . GLY A 1 88 ? 3.301 -9.508 8.871 1.00 91.69 88 GLY A CA 1
ATOM 663 C C . GLY A 1 88 ? 2.716 -8.249 9.510 1.00 91.69 88 GLY A C 1
ATOM 664 O O . GLY A 1 88 ? 1.693 -8.362 10.183 1.00 91.69 88 GLY A O 1
ATOM 665 N N . ASP A 1 89 ? 3.288 -7.069 9.255 1.00 93.31 89 ASP A N 1
ATOM 666 C CA . ASP A 1 89 ? 2.765 -5.821 9.811 1.00 93.31 89 ASP A CA 1
ATOM 667 C C . ASP A 1 89 ? 1.464 -5.394 9.121 1.00 93.31 89 ASP A C 1
ATOM 669 O O . ASP A 1 89 ? 1.287 -5.534 7.903 1.00 93.31 89 ASP A O 1
ATOM 673 N N . GLU A 1 90 ? 0.546 -4.854 9.922 1.00 95.31 90 GLU A N 1
ATOM 674 C CA . GLU A 1 90 ? -0.721 -4.306 9.447 1.00 95.31 90 GLU A CA 1
ATOM 675 C C . GLU A 1 90 ? -0.549 -2.830 9.098 1.00 95.31 90 GLU A C 1
ATOM 677 O O . GLU A 1 90 ? 0.037 -2.050 9.850 1.00 95.31 90 GLU A O 1
ATOM 682 N N . VAL A 1 91 ? -1.106 -2.437 7.960 1.00 95.44 91 VAL A N 1
ATOM 683 C CA . VAL A 1 91 ? -1.051 -1.072 7.460 1.00 95.44 91 VAL A CA 1
ATOM 684 C C . VAL A 1 91 ? -2.438 -0.550 7.116 1.00 95.44 91 VAL A C 1
ATOM 686 O O . VAL A 1 91 ? -3.325 -1.297 6.701 1.00 95.44 91 VAL A O 1
ATOM 689 N N . LEU A 1 92 ? -2.609 0.757 7.269 1.00 95.88 92 LEU A N 1
ATOM 690 C CA . LEU A 1 92 ? -3.714 1.525 6.717 1.00 95.88 92 LEU A CA 1
ATOM 691 C C . LEU A 1 92 ? -3.124 2.585 5.787 1.00 95.88 92 LEU A C 1
ATOM 693 O O . LEU A 1 92 ? -2.432 3.499 6.240 1.00 95.88 92 LEU A O 1
ATOM 697 N N . LEU A 1 93 ? -3.369 2.421 4.491 1.00 96.75 93 LEU A N 1
ATOM 698 C CA . LEU A 1 93 ? -2.822 3.246 3.420 1.00 96.75 93 LEU A CA 1
ATOM 699 C C . LEU A 1 93 ? -3.916 4.156 2.863 1.00 96.75 93 LEU A C 1
ATOM 701 O O . LEU A 1 93 ? -4.868 3.658 2.266 1.00 96.75 93 LEU A O 1
ATOM 705 N N . CYS A 1 94 ? -3.769 5.469 3.030 1.00 96.44 94 CYS A N 1
ATOM 706 C CA . CYS A 1 94 ? -4.596 6.443 2.324 1.00 96.44 94 CYS A CA 1
ATOM 707 C C . CYS A 1 94 ? -4.242 6.441 0.830 1.00 96.44 94 CYS A C 1
ATOM 709 O O . CYS A 1 94 ? -3.067 6.333 0.478 1.00 96.44 94 CYS A O 1
ATOM 711 N N . LEU A 1 95 ? -5.239 6.578 -0.045 1.00 96.50 95 LEU A N 1
ATOM 712 C CA . LEU A 1 95 ? -5.033 6.647 -1.498 1.00 96.50 95 LEU A CA 1
ATOM 713 C C . LEU A 1 95 ? -4.831 8.087 -2.002 1.00 96.50 95 LEU A C 1
ATOM 715 O O . LEU A 1 95 ? -4.752 8.324 -3.204 1.00 96.50 95 LEU A O 1
ATOM 719 N N . ASP A 1 96 ? -4.715 9.053 -1.095 1.00 94.69 96 ASP A N 1
ATOM 720 C CA . ASP A 1 96 ? -4.298 10.415 -1.412 1.00 94.69 96 ASP A CA 1
ATOM 721 C C . ASP A 1 96 ? -2.861 10.428 -1.962 1.00 94.69 96 ASP A C 1
ATOM 723 O O . ASP A 1 96 ? -1.934 9.934 -1.320 1.00 94.69 96 ASP A O 1
ATOM 727 N N . GLY A 1 97 ? -2.684 10.971 -3.169 1.00 93.81 97 GLY A N 1
ATOM 728 C CA . GLY A 1 97 ? -1.405 10.956 -3.888 1.00 93.81 97 GLY A CA 1
ATOM 729 C C . GLY A 1 97 ? -1.111 9.679 -4.685 1.00 93.81 97 GLY A C 1
ATOM 730 O O . GLY A 1 97 ? -0.000 9.538 -5.193 1.00 93.81 97 GLY A O 1
ATOM 731 N N . VAL A 1 98 ? -2.073 8.756 -4.812 1.00 96.62 98 VAL A N 1
ATOM 732 C CA . VAL A 1 98 ? -1.866 7.506 -5.553 1.00 96.62 98 VAL A CA 1
ATOM 733 C C . VAL A 1 98 ? -1.695 7.740 -7.058 1.00 96.62 98 VAL A C 1
ATOM 735 O O . VAL A 1 98 ? -2.506 8.394 -7.715 1.00 96.62 98 VAL A O 1
ATOM 738 N N . GLU A 1 99 ? -0.664 7.1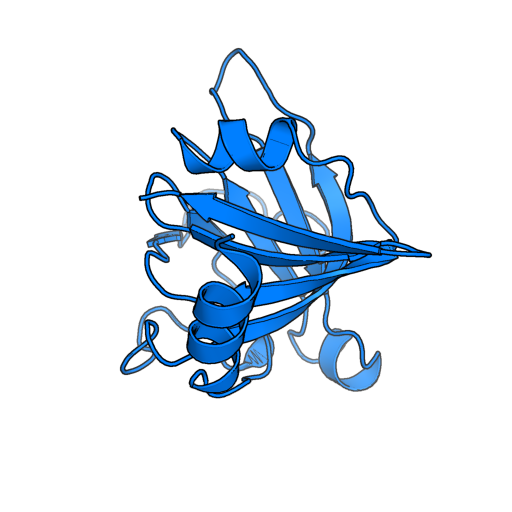27 -7.627 1.00 95.62 99 GLU A N 1
ATOM 739 C CA . GLU A 1 99 ? -0.483 6.957 -9.065 1.00 95.62 99 GLU A CA 1
ATOM 740 C C . GLU A 1 99 ? -0.828 5.510 -9.448 1.00 95.62 99 GLU A C 1
ATOM 742 O O . GLU A 1 99 ? -0.290 4.553 -8.885 1.00 95.62 99 GLU A O 1
ATOM 747 N N . TRP A 1 100 ? -1.719 5.334 -10.423 1.00 93.69 100 TRP A N 1
ATOM 748 C CA . TRP A 1 100 ? -2.132 4.014 -10.902 1.00 93.69 100 TRP A CA 1
ATOM 749 C C . TRP A 1 100 ? -1.230 3.557 -12.044 1.00 93.69 100 TRP A C 1
ATOM 751 O O . TRP A 1 100 ? -1.259 4.125 -13.136 1.00 93.69 100 TRP A O 1
ATOM 761 N N . ILE A 1 101 ? -0.446 2.507 -11.815 1.00 91.06 101 ILE A N 1
ATOM 762 C CA . ILE A 1 101 ? 0.480 1.971 -12.811 1.00 91.06 101 ILE A CA 1
ATOM 763 C C . ILE A 1 101 ? -0.142 0.731 -13.441 1.00 91.06 101 ILE A C 1
ATOM 765 O O . ILE A 1 101 ? -0.168 -0.340 -12.836 1.00 91.06 101 ILE A O 1
ATOM 769 N N . LYS A 1 102 ? -0.639 0.868 -14.671 1.00 82.94 102 LYS A N 1
ATOM 770 C CA . LYS A 1 102 ? -1.029 -0.275 -15.498 1.00 82.94 102 LYS A CA 1
ATOM 771 C C . LYS A 1 102 ? 0.165 -0.673 -16.348 1.00 82.94 102 LYS A C 1
ATOM 773 O O . LYS A 1 102 ? 0.616 0.105 -17.184 1.00 82.94 102 LYS A O 1
ATOM 778 N N . ASP A 1 103 ? 0.694 -1.862 -16.112 1.00 66.50 103 ASP A N 1
ATOM 779 C CA . ASP A 1 103 ? 1.886 -2.311 -16.815 1.00 66.50 103 ASP A CA 1
ATOM 780 C C . ASP A 1 103 ? 1.489 -3.237 -17.969 1.00 66.50 103 ASP A C 1
ATOM 782 O O . ASP A 1 103 ? 1.302 -4.436 -17.790 1.00 66.50 103 ASP A O 1
ATOM 786 N N . GLU A 1 104 ? 1.312 -2.668 -19.165 1.00 59.84 104 GLU A N 1
ATOM 787 C CA . GLU A 1 104 ? 0.915 -3.422 -20.368 1.00 59.84 104 GLU A CA 1
ATOM 788 C C . GLU A 1 104 ? 2.006 -4.397 -20.847 1.00 59.84 104 GLU A C 1
ATOM 790 O O . GLU A 1 104 ? 1.723 -5.307 -21.621 1.00 59.84 104 GLU A O 1
ATOM 795 N N . ASN A 1 105 ? 3.246 -4.226 -20.370 1.00 54.12 105 ASN A N 1
ATOM 796 C CA . ASN A 1 105 ? 4.425 -4.950 -20.848 1.00 54.12 105 ASN A CA 1
ATOM 797 C C . ASN A 1 105 ? 5.190 -5.719 -19.755 1.00 54.12 105 ASN A C 1
ATOM 799 O O . ASN A 1 105 ? 6.204 -6.349 -20.068 1.00 54.12 105 ASN A O 1
ATOM 803 N N . LYS A 1 106 ? 4.758 -5.701 -18.484 1.00 55.81 106 LYS A N 1
ATOM 804 C CA . LYS A 1 106 ? 5.419 -6.495 -17.433 1.00 55.81 106 LYS A CA 1
ATOM 805 C C . LYS A 1 106 ? 4.821 -7.887 -17.290 1.00 55.81 106 LYS A C 1
ATOM 807 O O . LYS A 1 106 ? 3.612 -8.085 -17.255 1.00 55.81 106 LYS A O 1
ATOM 812 N N . VAL A 1 107 ? 5.721 -8.848 -17.086 1.00 56.28 107 VAL A N 1
ATOM 813 C CA . VAL A 1 107 ? 5.400 -10.146 -16.486 1.00 56.28 107 VAL A CA 1
ATOM 814 C C . VAL A 1 107 ? 4.710 -9.879 -15.149 1.00 56.28 107 VAL A C 1
ATOM 816 O O . VAL A 1 107 ? 5.258 -9.147 -14.324 1.00 56.28 107 VAL A O 1
ATOM 819 N N . ALA A 1 108 ? 3.516 -10.446 -14.956 1.00 59.41 108 ALA A N 1
ATOM 820 C CA . ALA A 1 108 ? 2.747 -10.304 -13.725 1.00 59.41 108 ALA A CA 1
ATOM 821 C C . ALA A 1 108 ? 3.652 -10.527 -12.504 1.00 59.41 108 ALA A C 1
ATOM 823 O O . ALA A 1 108 ? 4.308 -11.568 -12.394 1.00 59.41 108 ALA A O 1
ATOM 824 N N . THR A 1 109 ? 3.713 -9.543 -11.603 1.00 64.88 109 THR A N 1
ATOM 825 C CA . THR A 1 109 ? 4.499 -9.687 -10.379 1.00 64.88 109 THR A CA 1
ATOM 826 C C . THR A 1 109 ? 3.920 -10.861 -9.578 1.00 64.88 109 THR A C 1
ATOM 828 O O . THR A 1 109 ? 2.714 -10.882 -9.321 1.00 64.88 109 THR A O 1
ATOM 831 N N . PRO A 1 110 ? 4.724 -11.863 -9.176 1.00 64.62 110 PRO A N 1
ATOM 832 C CA . PRO A 1 110 ? 4.198 -13.005 -8.439 1.00 64.62 110 PRO A CA 1
ATOM 833 C C . PRO A 1 110 ? 3.410 -12.569 -7.197 1.00 64.62 110 PRO A C 1
ATOM 835 O O . PRO A 1 110 ? 3.903 -11.796 -6.376 1.00 64.62 110 PRO A O 1
ATOM 838 N N . GLY A 1 111 ? 2.179 -13.070 -7.068 1.00 69.19 111 GLY A N 1
ATOM 839 C CA . GLY A 1 111 ? 1.305 -12.795 -5.925 1.00 69.19 111 GLY A CA 1
ATOM 840 C C . GLY A 1 111 ? 0.427 -11.542 -6.036 1.00 69.19 111 GLY A C 1
ATOM 841 O O . GLY A 1 111 ? -0.350 -11.293 -5.118 1.00 69.19 111 GLY A O 1
ATOM 842 N N . THR A 1 112 ? 0.487 -10.763 -7.124 1.00 72.81 112 THR A N 1
ATOM 843 C CA . THR A 1 112 ? -0.504 -9.698 -7.376 1.00 72.81 112 THR A CA 1
ATOM 844 C C . THR A 1 112 ? -1.777 -10.267 -7.989 1.00 72.81 112 THR A C 1
ATOM 846 O O . THR A 1 112 ? -1.715 -11.096 -8.893 1.00 72.81 112 THR A O 1
ATOM 849 N N . SER A 1 113 ? -2.932 -9.789 -7.527 1.00 79.12 113 SER A N 1
ATOM 850 C CA . SER A 1 113 ? -4.251 -10.275 -7.968 1.00 79.12 113 SER A CA 1
ATOM 851 C C . SER A 1 113 ? -5.105 -9.210 -8.677 1.00 79.12 113 SER A C 1
ATOM 853 O O . SER A 1 113 ? -6.169 -9.513 -9.220 1.00 79.12 113 SER A O 1
ATOM 855 N N . VAL A 1 114 ? -4.625 -7.964 -8.695 1.00 79.25 114 VAL A N 1
ATOM 856 C CA . VAL A 1 114 ? -5.179 -6.850 -9.474 1.00 79.25 114 VAL A CA 1
ATOM 857 C C . VAL A 1 114 ? -4.233 -6.490 -10.625 1.00 79.25 114 VAL A C 1
ATOM 859 O O . VAL A 1 114 ? -3.035 -6.744 -10.553 1.00 79.25 114 VAL A O 1
ATOM 862 N N . GLU A 1 115 ? -4.782 -5.920 -11.699 1.00 81.94 115 GLU A N 1
ATOM 863 C CA . GLU A 1 115 ? -4.081 -5.687 -12.979 1.00 81.94 115 GLU A CA 1
ATOM 864 C C . GLU A 1 115 ? -3.198 -4.426 -12.996 1.00 81.94 115 GLU A C 1
ATOM 866 O O . GLU A 1 115 ? -2.615 -4.076 -14.020 1.00 81.94 115 GLU A O 1
ATOM 871 N N . PHE A 1 116 ? -3.130 -3.711 -11.879 1.00 87.12 116 PHE A N 1
ATOM 872 C CA . PHE A 1 116 ? -2.368 -2.480 -11.726 1.00 87.12 116 PHE A CA 1
ATOM 873 C C . PHE A 1 116 ? -1.559 -2.527 -10.430 1.00 87.12 116 PHE A C 1
ATOM 875 O O . PHE A 1 116 ? -1.842 -3.294 -9.508 1.00 87.12 116 PHE A O 1
ATOM 882 N N . GLU A 1 117 ? -0.567 -1.657 -10.346 1.00 92.81 117 GLU A N 1
ATOM 883 C CA . GLU A 1 117 ? 0.173 -1.373 -9.126 1.00 92.81 117 GLU A CA 1
ATOM 884 C C . GLU A 1 117 ? -0.158 0.040 -8.653 1.00 92.81 117 GLU A C 1
ATOM 886 O O . GLU A 1 117 ? -0.550 0.904 -9.441 1.00 92.81 117 GLU A O 1
ATOM 891 N N . LEU A 1 118 ? 0.011 0.277 -7.358 1.00 95.56 118 LEU A N 1
ATOM 892 C CA . LEU A 1 118 ? -0.054 1.622 -6.800 1.00 95.56 118 LEU A CA 1
ATOM 893 C C . LEU A 1 118 ? 1.362 2.178 -6.714 1.00 95.56 118 LEU A C 1
ATOM 895 O O . LEU A 1 118 ? 2.277 1.461 -6.305 1.00 95.56 118 LEU A O 1
ATOM 899 N N . ARG A 1 119 ? 1.549 3.451 -7.038 1.00 96.12 119 ARG A N 1
ATOM 900 C CA . ARG A 1 119 ? 2.796 4.169 -6.786 1.00 96.12 119 ARG A CA 1
ATOM 901 C C . ARG A 1 119 ? 2.532 5.415 -5.947 1.00 96.12 119 ARG A C 1
ATOM 903 O O . ARG A 1 119 ? 1.574 6.133 -6.195 1.00 96.12 119 ARG A O 1
ATOM 910 N N . PHE A 1 120 ? 3.415 5.659 -4.983 1.00 96.88 120 PHE A N 1
ATOM 911 C CA . PHE A 1 120 ? 3.474 6.893 -4.202 1.00 96.88 120 PHE A CA 1
ATOM 912 C C . PHE A 1 120 ? 4.884 7.478 -4.311 1.00 96.88 120 PHE A C 1
ATOM 914 O O . PHE A 1 120 ? 5.868 6.789 -4.021 1.00 96.88 120 PHE A O 1
ATOM 921 N N . SER A 1 121 ? 4.977 8.725 -4.768 1.00 93.19 121 SER A N 1
ATOM 922 C CA . SER A 1 121 ? 6.254 9.392 -5.058 1.00 93.19 121 SER A CA 1
ATOM 923 C C . SER A 1 121 ? 6.572 10.487 -4.035 1.00 93.19 121 SER A C 1
ATOM 925 O O . SER A 1 121 ? 7.657 10.507 -3.456 1.00 93.19 121 SER A O 1
ATOM 927 N N . GLU A 1 122 ? 5.614 11.383 -3.793 1.00 88.00 122 GLU A N 1
ATOM 928 C CA . GLU A 1 122 ? 5.806 12.540 -2.910 1.00 88.00 122 GLU A CA 1
ATOM 929 C C . GLU A 1 122 ? 4.779 12.594 -1.791 1.00 88.00 122 GLU A C 1
ATOM 931 O O . GLU A 1 122 ? 5.153 12.718 -0.630 1.00 88.00 122 GLU A O 1
ATOM 936 N N . ARG A 1 123 ? 3.501 12.392 -2.106 1.00 91.62 123 ARG A N 1
ATOM 937 C CA . ARG A 1 123 ? 2.426 12.428 -1.122 1.00 91.62 123 ARG A CA 1
ATOM 938 C C . ARG A 1 123 ? 2.110 11.030 -0.612 1.00 91.62 123 ARG A C 1
ATOM 940 O O . ARG A 1 123 ? 1.787 10.144 -1.397 1.00 91.62 123 ARG A O 1
ATOM 947 N N . LEU A 1 124 ? 2.205 10.837 0.701 1.00 93.56 124 LEU A N 1
ATOM 948 C CA . LEU A 1 124 ? 1.897 9.570 1.363 1.00 93.56 124 LEU A CA 1
ATOM 949 C C . LEU A 1 124 ? 1.268 9.837 2.721 1.00 93.56 124 LEU A C 1
ATOM 951 O O . LEU A 1 124 ? 1.778 10.641 3.495 1.00 93.56 124 LEU A O 1
ATOM 955 N N . LEU A 1 125 ? 0.224 9.080 3.048 1.00 93.62 125 LEU A N 1
ATOM 956 C CA . LEU A 1 125 ? -0.257 8.932 4.413 1.00 93.62 125 LEU A CA 1
ATOM 957 C C . LEU A 1 125 ? -0.469 7.448 4.711 1.00 93.62 125 LEU A C 1
ATOM 959 O O . LEU A 1 125 ? -1.391 6.811 4.201 1.00 93.62 125 LEU A O 1
ATOM 963 N N . LEU A 1 126 ? 0.412 6.903 5.542 1.00 93.31 126 LEU A N 1
ATOM 964 C CA . LEU A 1 126 ? 0.456 5.489 5.881 1.00 93.31 126 LEU A CA 1
ATOM 965 C C . LEU A 1 126 ? 0.549 5.327 7.396 1.00 93.31 126 LEU A C 1
ATOM 967 O O . LEU A 1 126 ? 1.473 5.824 8.036 1.00 93.31 126 LEU A O 1
ATOM 971 N N . LYS A 1 127 ? -0.399 4.601 7.978 1.00 93.44 127 LYS A N 1
ATOM 972 C CA . LYS A 1 127 ? -0.346 4.166 9.375 1.00 93.44 127 LYS A CA 1
ATOM 973 C C . LYS A 1 127 ? 0.078 2.713 9.411 1.00 93.44 127 LYS A C 1
ATOM 975 O O . LYS A 1 127 ? -0.508 1.878 8.734 1.00 93.44 127 LYS A O 1
ATOM 980 N N . VAL A 1 128 ? 1.069 2.417 10.232 1.00 91.56 128 VAL A N 1
ATOM 981 C CA . VAL A 1 128 ? 1.620 1.080 10.412 1.00 91.56 128 VAL A CA 1
ATOM 982 C C . VAL A 1 128 ? 1.410 0.664 11.855 1.00 91.56 128 VAL A C 1
ATOM 984 O O . VAL A 1 128 ? 1.747 1.406 12.782 1.00 91.56 128 VAL A O 1
ATOM 987 N N . ARG A 1 129 ? 0.869 -0.533 12.047 1.00 89.56 129 ARG A N 1
ATOM 988 C CA . ARG A 1 129 ? 0.789 -1.199 13.339 1.00 89.56 129 ARG A CA 1
ATOM 989 C C . ARG A 1 129 ? 1.908 -2.230 13.427 1.00 89.56 129 ARG A C 1
ATOM 991 O O . ARG A 1 129 ? 1.822 -3.293 12.821 1.00 89.56 129 ARG A O 1
ATOM 998 N N . LEU A 1 130 ? 2.924 -1.883 14.207 1.00 83.56 130 LEU A N 1
ATOM 999 C CA . LEU A 1 130 ? 3.981 -2.784 14.651 1.00 83.56 130 LEU A CA 1
ATOM 1000 C C . LEU A 1 130 ? 3.496 -3.538 15.901 1.00 83.56 130 LEU A C 1
ATOM 1002 O O . LEU A 1 130 ? 2.520 -3.122 16.531 1.00 83.56 130 LEU A O 1
ATOM 1006 N N . SER A 1 131 ? 4.188 -4.613 16.290 1.00 74.88 131 SER A N 1
ATOM 1007 C CA . SER A 1 131 ? 3.787 -5.492 17.406 1.00 74.88 131 SER A CA 1
ATOM 1008 C C . SER A 1 131 ? 3.355 -4.749 18.679 1.00 74.88 131 SER A C 1
ATOM 1010 O O . SER A 1 131 ? 2.306 -5.070 19.232 1.00 74.88 131 SER A O 1
ATOM 1012 N N . ASP A 1 132 ? 4.101 -3.713 19.082 1.00 76.69 132 ASP A N 1
ATOM 1013 C CA . ASP A 1 132 ? 3.862 -2.967 20.330 1.00 76.69 132 ASP A CA 1
ATOM 1014 C C . ASP A 1 132 ? 3.655 -1.456 20.120 1.00 76.69 132 ASP A C 1
ATOM 1016 O O . ASP A 1 132 ? 3.577 -0.690 21.083 1.00 76.69 132 ASP A O 1
ATOM 1020 N N . SER A 1 133 ? 3.601 -0.981 18.871 1.00 82.81 133 SER A N 1
ATOM 1021 C CA . SER A 1 133 ? 3.527 0.455 18.588 1.00 82.81 133 SER A CA 1
ATOM 1022 C C . SER A 1 133 ? 2.824 0.783 17.274 1.00 82.81 133 SER A C 1
ATOM 1024 O O . SER A 1 133 ? 2.687 -0.041 16.373 1.00 82.81 133 SER A O 1
ATOM 1026 N N . ILE A 1 134 ? 2.357 2.027 17.168 1.00 83.75 134 ILE A N 1
ATOM 1027 C CA . ILE A 1 134 ? 1.801 2.579 15.934 1.00 83.75 134 ILE A CA 1
ATOM 1028 C C . ILE A 1 134 ? 2.754 3.658 15.438 1.00 83.75 134 ILE A C 1
ATOM 1030 O O . ILE A 1 134 ? 3.139 4.547 16.197 1.00 83.75 134 ILE A O 1
ATOM 1034 N N . THR A 1 135 ? 3.107 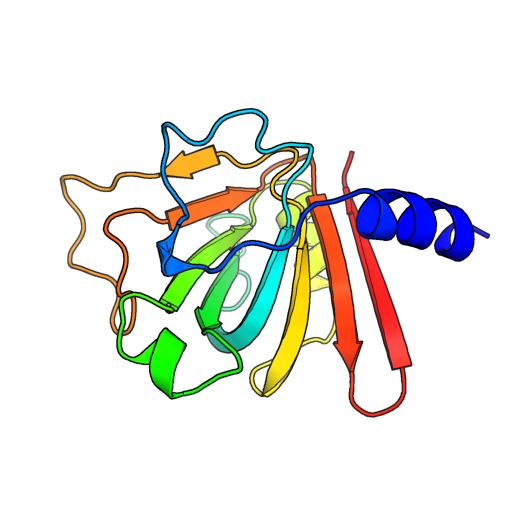3.588 14.160 1.00 85.12 135 THR A N 1
ATOM 1035 C CA . THR A 1 135 ? 3.929 4.589 13.477 1.00 85.12 135 THR A CA 1
ATOM 1036 C C . THR A 1 135 ? 3.152 5.171 12.304 1.00 85.12 135 THR A C 1
ATOM 1038 O O . THR A 1 135 ? 2.420 4.456 11.622 1.00 85.12 135 THR A O 1
ATOM 1041 N N . TYR A 1 136 ? 3.310 6.472 12.072 1.00 84.44 136 TYR A N 1
ATOM 1042 C CA . TYR A 1 136 ? 2.754 7.161 10.911 1.00 84.44 136 TYR A CA 1
ATOM 1043 C C . TYR A 1 136 ? 3.902 7.556 10.004 1.00 84.44 136 TYR A C 1
ATOM 1045 O O . TYR A 1 136 ? 4.914 8.080 10.468 1.00 84.44 136 TYR A O 1
ATOM 1053 N N . ILE A 1 137 ? 3.726 7.299 8.721 1.00 81.38 137 ILE A N 1
ATOM 1054 C CA . ILE A 1 137 ? 4.644 7.676 7.666 1.00 81.38 137 ILE A CA 1
ATOM 1055 C C . ILE A 1 137 ? 3.881 8.667 6.806 1.00 81.38 137 ILE A C 1
ATOM 1057 O O . ILE A 1 137 ? 2.811 8.353 6.277 1.00 81.38 137 ILE A O 1
ATOM 1061 N N . PHE A 1 138 ? 4.418 9.876 6.730 1.00 84.19 138 PHE A N 1
ATOM 1062 C CA . PHE A 1 138 ? 3.834 10.971 5.982 1.00 84.19 138 PHE A CA 1
ATOM 1063 C C . PHE A 1 138 ? 4.890 11.574 5.061 1.00 84.19 138 PHE A C 1
ATOM 1065 O O . PHE A 1 138 ? 6.042 11.735 5.464 1.00 84.19 138 PHE A O 1
ATOM 1072 N N . SER A 1 139 ? 4.494 11.901 3.838 1.00 78.88 139 SER A N 1
ATOM 1073 C CA . SER A 1 139 ? 5.296 12.690 2.906 1.00 78.88 139 SER A CA 1
ATOM 1074 C C . SER A 1 139 ? 4.392 13.679 2.152 1.00 78.88 139 SER A C 1
ATOM 1076 O O . SER A 1 139 ? 3.178 13.476 2.089 1.00 78.88 139 SER A O 1
ATOM 1078 N N . ASN A 1 140 ? 4.983 14.788 1.695 1.00 62.34 140 ASN A N 1
ATOM 1079 C CA . ASN A 1 140 ? 4.322 16.066 1.377 1.00 62.34 140 ASN A CA 1
ATOM 1080 C C . ASN A 1 140 ? 3.439 16.037 0.114 1.00 62.34 140 ASN A C 1
ATOM 1082 O O . ASN A 1 140 ? 3.955 15.623 -0.945 1.00 62.34 140 ASN A O 1
#

Sequence (140 aa):
METPALNAALDHTLHIPIAELSPSLAAPETRAVKAIVTLTWPFSSATGSLAFLLSEPDFRLRQQRGQVRVQFAGSSAKHVSESKFASGDEVLLCLDGVEWIKDENKVATPGTSVEFELRFSERLLLKVRLSDSITYIFSN

Radius of gyration: 14.0 Å; chains: 1; bounding box: 34×31×41 Å

pLDDT: mean 87.91, std 10.87, range [46.88, 97.19]

Organism: NCBI:txid45428

Foldseek 3Di:
DCVVVLVVQLVQADEDALLPDDPPDPPLQRHKYKWFFADWAAQDPVQQKIKTWTADPDVVSRVVQRIAMEMEHAPLRVLVNVDPDDGGKIKIWRSVQWDWAQDPPDDPDPSGSDRTHIYHHAATWMWIDDPPDIDTRGGD

Secondary structure (DSSP, 8-state):
--HHHHHHHHHTSEE--GGG--TT-S-GGGEEEEEEEEEEEEEETTTTEEEEEEE-SSHHHHHTT-EEEEEE-HHHHHHHHHS---TT-EEEEE-TT-EEEE-SSSPPPTT--SSEEEEESS-EEEEEEETTEEEEEEE-